Protein AF-A0A535C365-F1 (afdb_monomer_lite)

Foldseek 3Di:
DADEQQADDADPPDDRVVRSQVSCCQAFVDGDDDDDWAWLQWFADPVRDIDTDTDDDDDDPQVNGDHDWDWDDPPPPPPDIDIDGPDPGDDDDDLVVCCVRHDVRCNSSSVSVVVVVVVVVVVVVVD

Sequence (127 aa):
GAWSLPKGEIEQGERPIEVARREFQEELGQPPPEGLFTPLGSIRQAGGKVVHAWAAPGDLDVERVESGTFSVEWPPRSGRMQEFPEVDRATWFNLQTARRMILQAQSTFLDRLEAALSTQDRQRASS

pLDDT: mean 91.48, std 6.96, range [54.75, 98.25]

Structure (mmCIF, N/CA/C/O backbone):
data_AF-A0A535C365-F1
#
_entry.id   AF-A0A535C365-F1
#
loop_
_atom_site.group_PDB
_atom_site.id
_atom_site.type_symbol
_atom_site.label_atom_id
_atom_site.label_alt_id
_atom_site.label_comp_id
_atom_site.label_asym_id
_atom_site.label_entity_id
_atom_site.label_seq_id
_atom_site.pdbx_PDB_ins_code
_atom_site.Cartn_x
_atom_site.Cartn_y
_atom_site.Cartn_z
_atom_site.occupancy
_atom_site.B_iso_or_equiv
_atom_site.auth_seq_id
_atom_site.auth_comp_id
_atom_site.auth_asym_id
_atom_site.auth_atom_id
_atom_site.pdbx_PDB_model_num
ATOM 1 N N . GLY A 1 1 ? -15.605 -0.019 3.510 1.00 67.75 1 GLY A N 1
ATOM 2 C CA . GLY A 1 1 ? -14.141 0.087 3.648 1.00 67.75 1 GLY A CA 1
ATOM 3 C C . GLY A 1 1 ? -13.543 0.657 2.379 1.00 67.75 1 GLY A C 1
ATOM 4 O O . GLY A 1 1 ? -14.231 0.687 1.364 1.00 67.75 1 GLY A O 1
ATOM 5 N N . ALA A 1 2 ? -12.298 1.117 2.434 1.00 85.06 2 ALA A N 1
ATOM 6 C CA . ALA A 1 2 ? -11.532 1.521 1.258 1.00 85.06 2 ALA A CA 1
ATOM 7 C C . ALA A 1 2 ? -10.361 0.551 1.070 1.00 85.06 2 ALA A C 1
ATOM 9 O O . ALA A 1 2 ? -9.773 0.132 2.062 1.00 85.06 2 ALA A O 1
ATOM 10 N N . TRP A 1 3 ? -10.026 0.197 -0.172 1.00 94.06 3 TRP A N 1
ATOM 11 C CA . TRP A 1 3 ? -8.882 -0.674 -0.450 1.00 94.06 3 TRP A CA 1
ATOM 12 C C . TRP A 1 3 ? -7.593 0.147 -0.522 1.00 94.06 3 TRP A C 1
ATOM 14 O O . TRP A 1 3 ? -7.580 1.240 -1.091 1.00 94.06 3 TRP A O 1
ATOM 24 N N . SER A 1 4 ? -6.494 -0.375 0.012 1.00 94.25 4 SER A N 1
ATOM 25 C CA . SER A 1 4 ? -5.168 0.239 -0.101 1.00 94.25 4 SER A CA 1
ATOM 26 C C . SER A 1 4 ? -4.076 -0.813 -0.230 1.00 94.25 4 SER A C 1
ATOM 28 O O . SER A 1 4 ? -4.311 -1.987 0.036 1.00 94.25 4 SER A O 1
ATOM 30 N N . LEU A 1 5 ? -2.880 -0.378 -0.622 1.00 94.38 5 LEU A N 1
ATOM 31 C CA . LEU A 1 5 ? -1.660 -1.174 -0.467 1.00 94.38 5 LEU A CA 1
ATOM 32 C C . LEU A 1 5 ? -1.297 -1.313 1.032 1.00 94.38 5 LEU A C 1
ATOM 34 O O . LEU A 1 5 ? -1.563 -0.347 1.765 1.00 94.38 5 LEU A O 1
ATOM 38 N N . PRO A 1 6 ? -0.659 -2.425 1.460 1.00 93.31 6 PRO A N 1
ATOM 39 C CA . PRO A 1 6 ? -0.036 -2.530 2.782 1.00 93.31 6 PRO A CA 1
ATOM 40 C C . PRO A 1 6 ? 0.994 -1.421 2.986 1.00 93.31 6 PRO A C 1
ATOM 42 O O . PRO A 1 6 ? 1.765 -1.122 2.061 1.00 93.31 6 PRO A O 1
ATOM 45 N N . LYS A 1 7 ? 0.965 -0.746 4.138 1.00 93.62 7 LYS A N 1
ATOM 46 C CA . LYS A 1 7 ? 1.793 0.444 4.398 1.00 93.62 7 LYS A CA 1
ATOM 47 C C . LYS A 1 7 ? 1.798 0.823 5.891 1.00 93.62 7 LYS A C 1
ATOM 49 O O . LYS A 1 7 ? 0.755 1.048 6.500 1.00 93.62 7 LYS A O 1
ATOM 54 N N . GLY A 1 8 ? 2.987 1.160 6.368 1.00 93.19 8 GLY A N 1
ATOM 55 C CA . GLY A 1 8 ? 3.214 1.663 7.719 1.00 93.19 8 GLY A CA 1
ATOM 56 C C . GLY A 1 8 ? 3.475 3.153 7.817 1.00 93.19 8 GLY A C 1
ATOM 57 O O . GLY A 1 8 ? 3.458 3.901 6.827 1.00 93.19 8 GLY A O 1
ATOM 58 N N . GLU A 1 9 ? 3.749 3.586 9.041 1.00 94.25 9 GLU A N 1
ATOM 59 C CA . GLU A 1 9 ? 4.520 4.802 9.287 1.00 94.25 9 GLU A CA 1
ATOM 60 C C . GLU A 1 9 ? 6.017 4.498 9.169 1.00 94.25 9 GLU A C 1
ATOM 62 O O . GLU A 1 9 ? 6.462 3.389 9.444 1.00 94.25 9 GLU A O 1
ATOM 67 N N . ILE A 1 10 ? 6.783 5.487 8.711 1.00 94.69 10 ILE A N 1
ATOM 68 C CA . ILE A 1 10 ? 8.240 5.384 8.599 1.00 94.69 10 ILE A CA 1
ATOM 69 C C . ILE A 1 10 ? 8.839 6.073 9.819 1.00 94.69 10 ILE A C 1
ATOM 71 O O . ILE A 1 10 ? 8.624 7.275 10.010 1.00 94.69 10 ILE A O 1
ATOM 75 N N . GLU A 1 11 ? 9.604 5.339 10.618 1.00 93.94 11 GLU A N 1
ATOM 76 C CA . GLU A 1 11 ? 10.299 5.886 11.777 1.00 93.94 11 GLU A CA 1
ATOM 77 C C . GLU A 1 11 ? 11.648 6.516 11.401 1.00 93.94 11 GLU A C 1
ATOM 79 O O . GLU A 1 11 ? 12.183 6.373 10.294 1.00 93.94 11 GLU A O 1
ATOM 84 N N . GLN A 1 12 ? 12.218 7.275 12.338 1.00 93.25 12 GLN A N 1
ATOM 85 C CA . GLN A 1 12 ? 13.481 7.964 12.111 1.00 93.25 12 GLN A CA 1
ATOM 86 C C . GLN A 1 12 ? 14.619 6.961 11.872 1.00 93.25 12 GLN A C 1
ATOM 88 O O . GLN A 1 12 ? 14.982 6.188 12.751 1.00 93.25 12 GLN A O 1
ATOM 93 N N . GLY A 1 13 ? 15.246 7.053 10.699 1.00 94.38 13 GLY A N 1
ATOM 94 C CA . GLY A 1 13 ? 16.384 6.212 10.321 1.00 94.38 13 GLY A CA 1
ATOM 95 C C . GLY A 1 13 ? 16.002 4.954 9.543 1.00 94.38 13 GLY A C 1
ATOM 96 O O . GLY A 1 13 ? 16.894 4.298 9.008 1.00 94.38 13 GLY A O 1
ATOM 97 N N . GLU A 1 14 ? 14.710 4.652 9.402 1.00 95.50 14 GLU A N 1
ATOM 98 C CA . GLU A 1 14 ? 14.259 3.538 8.575 1.00 95.50 14 GLU A CA 1
ATOM 99 C C . GLU A 1 14 ? 14.306 3.879 7.084 1.00 95.50 14 GLU A C 1
ATOM 101 O O . GLU A 1 14 ? 14.009 4.998 6.644 1.00 95.50 14 GLU A O 1
ATOM 106 N N . ARG A 1 15 ? 14.645 2.883 6.261 1.00 96.44 15 ARG A N 1
ATOM 107 C CA . ARG A 1 15 ? 14.531 3.022 4.811 1.00 96.44 15 ARG A CA 1
ATOM 108 C C . ARG A 1 15 ? 13.091 2.716 4.395 1.00 96.44 15 ARG A C 1
ATOM 110 O O . ARG A 1 15 ? 12.584 1.649 4.731 1.00 96.44 15 ARG A O 1
ATOM 117 N N . PRO A 1 16 ? 12.454 3.550 3.554 1.00 96.56 16 PRO A N 1
ATOM 118 C CA . PRO A 1 16 ? 11.053 3.354 3.174 1.00 96.56 16 PRO A CA 1
ATOM 119 C C . PRO A 1 16 ? 10.713 1.966 2.589 1.00 96.56 16 PRO A C 1
ATOM 121 O O . PRO A 1 16 ? 9.616 1.460 2.797 1.00 96.56 16 PRO A O 1
ATOM 124 N N . ILE A 1 17 ? 11.648 1.330 1.870 1.00 96.81 17 ILE A N 1
ATOM 125 C CA . ILE A 1 17 ? 11.458 -0.026 1.323 1.00 96.81 17 ILE A CA 1
ATOM 126 C C . ILE A 1 17 ? 11.517 -1.120 2.400 1.00 96.81 17 ILE A C 1
ATOM 128 O O . ILE A 1 17 ? 10.874 -2.153 2.253 1.00 96.81 17 ILE A O 1
ATOM 132 N N . GLU A 1 18 ? 12.289 -0.915 3.468 1.00 96.50 18 GLU A N 1
ATOM 133 C CA . GLU A 1 18 ? 12.376 -1.860 4.588 1.00 96.50 18 GLU A CA 1
ATOM 134 C C . GLU A 1 18 ? 11.066 -1.835 5.380 1.00 96.50 18 GLU A C 1
ATOM 136 O O . GLU A 1 18 ? 10.506 -2.894 5.650 1.00 96.50 18 GLU A O 1
ATOM 141 N N . VAL A 1 19 ? 10.502 -0.640 5.588 1.00 96.88 19 VAL A N 1
ATOM 142 C CA . VAL A 1 19 ? 9.154 -0.457 6.151 1.00 96.88 19 VAL A CA 1
ATOM 143 C C . VAL A 1 19 ? 8.100 -1.144 5.286 1.00 96.88 19 VAL A C 1
ATOM 145 O O . VAL A 1 19 ? 7.340 -1.960 5.785 1.00 96.88 19 VAL A O 1
ATOM 148 N N . ALA A 1 20 ? 8.086 -0.908 3.969 1.00 96.75 20 ALA A N 1
ATOM 149 C CA . ALA A 1 20 ? 7.111 -1.551 3.082 1.00 96.75 20 ALA A CA 1
ATOM 150 C C . ALA A 1 20 ? 7.169 -3.091 3.122 1.00 96.75 20 ALA A C 1
ATOM 152 O O . ALA A 1 20 ? 6.141 -3.748 2.982 1.00 96.75 20 ALA A O 1
ATOM 153 N N . ARG A 1 21 ? 8.360 -3.676 3.312 1.00 96.06 21 ARG A N 1
ATOM 154 C CA . ARG A 1 21 ? 8.538 -5.128 3.464 1.00 96.06 21 ARG A CA 1
ATOM 155 C C . ARG A 1 21 ? 8.031 -5.639 4.811 1.00 96.06 21 ARG A C 1
ATOM 157 O O . ARG A 1 21 ? 7.357 -6.664 4.826 1.00 96.06 21 ARG A O 1
ATOM 164 N N . ARG A 1 22 ? 8.356 -4.939 5.903 1.00 95.38 22 ARG A N 1
ATOM 165 C CA . ARG A 1 22 ? 7.886 -5.262 7.258 1.00 95.38 22 ARG A CA 1
ATOM 166 C C . ARG A 1 22 ? 6.358 -5.234 7.319 1.00 95.38 22 ARG A C 1
ATOM 168 O O . ARG A 1 22 ? 5.741 -6.219 7.695 1.00 95.38 22 ARG A O 1
ATOM 175 N N . GLU A 1 23 ? 5.765 -4.155 6.827 1.00 94.75 23 GLU A N 1
ATOM 176 C CA . GLU A 1 23 ? 4.318 -3.917 6.844 1.00 94.75 23 GLU A CA 1
ATOM 177 C C . GLU A 1 23 ? 3.556 -4.892 5.947 1.00 94.75 23 GLU A C 1
ATOM 179 O O . GLU A 1 23 ? 2.477 -5.343 6.303 1.00 94.75 23 GLU A O 1
ATOM 184 N N . PHE A 1 24 ? 4.130 -5.297 4.807 1.00 94.31 24 PHE A N 1
ATOM 185 C CA . PHE A 1 24 ? 3.555 -6.387 4.015 1.00 94.31 24 PHE A CA 1
ATOM 186 C C . PHE A 1 24 ? 3.402 -7.658 4.859 1.00 94.31 24 PHE A C 1
ATOM 188 O O . PHE A 1 24 ? 2.368 -8.313 4.788 1.00 94.31 24 PHE A O 1
ATOM 195 N N . GLN A 1 25 ? 4.411 -7.994 5.665 1.00 93.19 25 GLN A N 1
ATOM 196 C CA . GLN A 1 25 ? 4.367 -9.179 6.512 1.00 93.19 25 GLN A CA 1
ATOM 197 C C . GLN A 1 25 ? 3.445 -9.025 7.721 1.00 93.19 25 GLN A C 1
ATOM 199 O O . GLN A 1 25 ? 2.757 -9.981 8.063 1.00 93.19 25 GLN A O 1
ATOM 204 N N . GLU A 1 26 ? 3.407 -7.855 8.349 1.00 91.44 26 GLU A N 1
ATOM 205 C CA . GLU A 1 26 ? 2.542 -7.585 9.503 1.00 91.44 26 GLU A CA 1
ATOM 206 C C . GLU A 1 26 ? 1.057 -7.514 9.112 1.00 91.44 26 GLU A C 1
ATOM 208 O O . GLU A 1 26 ? 0.214 -8.125 9.771 1.00 91.44 26 GLU A O 1
ATOM 213 N N . GLU A 1 27 ? 0.731 -6.836 8.007 1.00 91.50 27 GLU A N 1
ATOM 214 C CA . GLU A 1 27 ? -0.654 -6.676 7.552 1.00 91.50 27 GLU A CA 1
ATOM 215 C C . GLU A 1 27 ? -1.200 -7.935 6.858 1.00 91.50 27 GLU A C 1
ATOM 217 O O . GLU A 1 27 ? -2.401 -8.202 6.934 1.00 91.50 27 GLU A O 1
ATOM 222 N N . LEU A 1 28 ? -0.352 -8.698 6.151 1.00 91.12 28 LEU A N 1
ATOM 223 C CA . LEU A 1 28 ? -0.788 -9.860 5.361 1.00 91.12 28 LEU A CA 1
ATOM 224 C C . LEU A 1 28 ? -0.419 -11.218 5.974 1.00 91.12 28 LEU A C 1
ATOM 226 O O . LEU A 1 28 ? -0.819 -12.249 5.430 1.00 91.12 28 LEU A O 1
ATOM 230 N N . GLY A 1 29 ? 0.369 -11.245 7.050 1.00 91.06 29 GLY A N 1
ATOM 231 C CA . GLY A 1 29 ? 0.817 -12.475 7.716 1.00 91.06 29 GLY A CA 1
ATOM 232 C C . GLY A 1 29 ? 1.795 -13.324 6.894 1.00 91.06 29 GLY A C 1
ATOM 233 O O . GLY A 1 29 ? 2.088 -14.464 7.252 1.00 91.06 29 GLY A O 1
ATOM 234 N N . GLN A 1 30 ? 2.302 -12.804 5.772 1.00 91.75 30 GLN A N 1
ATOM 235 C CA . GLN A 1 30 ? 3.105 -13.549 4.798 1.00 91.75 30 GLN A CA 1
ATOM 236 C C . GLN A 1 30 ? 4.355 -12.764 4.394 1.00 91.75 30 GLN A C 1
ATOM 238 O O . GLN A 1 30 ? 4.302 -11.539 4.298 1.00 91.75 30 GLN A O 1
ATOM 243 N N . PRO A 1 31 ? 5.494 -13.426 4.127 1.00 92.62 31 PRO A N 1
ATOM 244 C CA . PRO A 1 31 ? 6.701 -12.717 3.724 1.00 92.62 31 PRO A CA 1
ATOM 245 C C . PRO A 1 31 ? 6.482 -11.973 2.394 1.00 92.62 31 PRO A C 1
ATOM 247 O O . PRO A 1 31 ? 5.801 -12.489 1.502 1.00 92.62 31 PRO A O 1
ATOM 250 N N . PRO A 1 32 ? 7.074 -10.777 2.216 1.00 93.25 32 PRO A N 1
ATOM 251 C CA . PRO A 1 32 ? 7.036 -10.085 0.934 1.00 93.25 32 PRO A CA 1
ATOM 252 C C . PRO A 1 32 ? 7.733 -10.918 -0.152 1.00 93.25 32 PRO A C 1
ATOM 254 O O . PRO A 1 32 ? 8.670 -11.658 0.162 1.00 93.25 32 PRO A O 1
ATOM 257 N N . PRO A 1 33 ? 7.357 -10.757 -1.436 1.00 92.62 33 PRO A N 1
ATOM 258 C CA . PRO A 1 33 ? 8.022 -11.456 -2.527 1.00 92.62 33 PRO A CA 1
ATOM 259 C C . PRO A 1 33 ? 9.543 -11.257 -2.521 1.00 92.62 33 PRO A C 1
ATOM 261 O O . PRO A 1 33 ? 10.063 -10.187 -2.168 1.00 92.62 33 PRO A O 1
ATOM 264 N N . GLU A 1 34 ? 10.265 -12.289 -2.949 1.00 88.88 34 GLU A N 1
ATOM 265 C CA . GLU A 1 34 ? 11.707 -12.207 -3.152 1.00 88.88 34 GLU A CA 1
ATOM 266 C C . GLU A 1 34 ? 12.056 -11.382 -4.403 1.00 88.88 34 GLU A C 1
ATOM 268 O O . GLU A 1 34 ? 11.248 -11.187 -5.312 1.00 88.88 34 GLU A O 1
ATOM 273 N N . GLY A 1 35 ? 13.295 -10.890 -4.463 1.00 88.19 35 GLY A N 1
ATOM 274 C CA . GLY A 1 35 ? 13.822 -10.187 -5.633 1.00 88.19 35 GLY A CA 1
ATOM 275 C C . GLY A 1 35 ? 13.676 -8.663 -5.603 1.00 88.19 35 GLY A C 1
ATOM 276 O O . GLY A 1 35 ? 13.578 -8.026 -4.546 1.00 88.19 35 GLY A O 1
ATOM 277 N N . LEU A 1 36 ? 13.767 -8.067 -6.799 1.00 89.69 36 LEU A N 1
ATOM 278 C CA . LEU A 1 36 ? 13.856 -6.620 -6.991 1.00 89.69 36 LEU A CA 1
ATOM 279 C C . LEU A 1 36 ? 12.481 -5.956 -7.002 1.00 89.69 36 LEU A C 1
ATOM 281 O O . LEU A 1 36 ? 11.562 -6.373 -7.702 1.00 89.69 36 LEU A O 1
ATOM 285 N N . PHE A 1 37 ? 12.393 -4.857 -6.261 1.00 95.44 37 PHE A N 1
ATOM 286 C CA . PHE A 1 37 ? 11.187 -4.057 -6.125 1.00 95.44 37 PHE A CA 1
ATOM 287 C C . PHE A 1 37 ? 11.309 -2.847 -7.042 1.00 95.44 37 PHE A C 1
ATOM 289 O O . PHE A 1 37 ? 12.204 -2.016 -6.879 1.00 95.44 37 PHE A O 1
ATOM 296 N N . THR A 1 38 ? 10.407 -2.745 -8.011 1.00 96.69 38 THR A N 1
ATOM 297 C CA .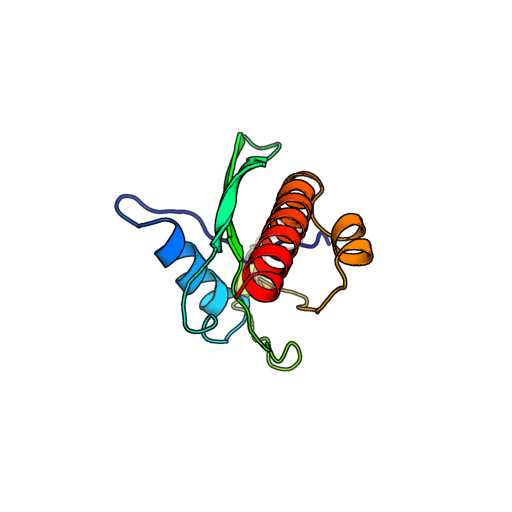 THR A 1 38 ? 10.340 -1.612 -8.932 1.00 96.69 38 THR A CA 1
ATOM 298 C C . THR A 1 38 ? 9.700 -0.430 -8.207 1.00 96.69 38 THR A C 1
ATOM 300 O O . THR A 1 38 ? 8.541 -0.534 -7.805 1.00 96.69 38 THR A O 1
ATOM 303 N N . PRO A 1 39 ? 10.405 0.697 -8.012 1.00 97.56 39 PRO A N 1
ATOM 304 C CA . PRO A 1 39 ? 9.826 1.859 -7.353 1.00 97.56 39 PRO A CA 1
ATOM 305 C C . PRO A 1 39 ? 8.720 2.474 -8.216 1.00 97.56 39 PRO A C 1
ATOM 307 O O . PRO A 1 39 ? 8.934 2.802 -9.381 1.00 97.56 39 PRO A O 1
ATOM 310 N N . LEU A 1 40 ? 7.551 2.695 -7.616 1.00 98.25 40 LEU A N 1
ATOM 311 C CA . LEU A 1 40 ? 6.421 3.406 -8.227 1.00 98.25 40 LEU A CA 1
ATOM 312 C C . LEU A 1 40 ? 6.374 4.880 -7.787 1.00 98.25 40 LEU A C 1
ATOM 314 O O . LEU A 1 40 ? 5.377 5.575 -7.990 1.00 98.25 40 LEU A O 1
ATOM 318 N N . GLY A 1 41 ? 7.450 5.373 -7.170 1.00 97.81 41 GLY A N 1
ATOM 319 C CA . GLY A 1 41 ? 7.564 6.732 -6.647 1.00 97.81 41 GLY A CA 1
ATOM 320 C C . GLY A 1 41 ? 6.710 6.962 -5.400 1.00 97.81 41 GLY A C 1
ATOM 321 O O . GLY A 1 41 ? 6.438 6.039 -4.632 1.00 97.81 41 GLY A O 1
ATOM 322 N N . SER A 1 42 ? 6.286 8.210 -5.200 1.00 97.81 42 SER A N 1
ATOM 323 C CA . SER A 1 42 ? 5.434 8.605 -4.079 1.00 97.81 42 SER A CA 1
ATOM 324 C C . SER A 1 42 ? 4.221 9.426 -4.512 1.00 97.81 42 SER A C 1
ATOM 326 O O . SER A 1 42 ? 4.130 9.894 -5.655 1.00 97.81 42 SER A O 1
ATOM 328 N N . ILE A 1 43 ? 3.265 9.556 -3.597 1.00 97.31 43 ILE A N 1
ATOM 329 C CA . ILE A 1 43 ? 2.083 10.416 -3.702 1.00 97.31 43 ILE A CA 1
ATOM 330 C C . ILE A 1 43 ? 1.875 11.163 -2.385 1.00 97.31 43 ILE A C 1
ATOM 332 O O . ILE A 1 43 ? 2.362 10.733 -1.340 1.00 97.31 43 ILE A O 1
ATOM 336 N N . ARG A 1 44 ? 1.069 12.224 -2.414 1.00 95.38 44 ARG A N 1
ATOM 337 C CA . ARG A 1 44 ? 0.560 12.894 -1.213 1.00 95.38 44 ARG A CA 1
ATOM 338 C C . ARG A 1 44 ? -0.938 12.628 -1.079 1.00 95.38 44 ARG A C 1
ATOM 340 O O . ARG A 1 44 ? -1.681 12.836 -2.034 1.00 95.38 44 ARG A O 1
ATOM 347 N N . GLN A 1 45 ? -1.380 12.159 0.084 1.00 90.62 45 GLN A N 1
ATOM 348 C CA . GLN A 1 45 ? -2.794 11.921 0.391 1.00 90.62 45 GLN A CA 1
ATOM 349 C C . GLN A 1 45 ? -3.451 13.158 1.031 1.00 90.62 45 GLN A C 1
ATOM 351 O O . GLN A 1 45 ? -2.763 14.087 1.455 1.00 90.62 45 GLN A O 1
ATOM 356 N N . ALA A 1 46 ? -4.787 13.165 1.131 1.00 82.56 46 ALA A N 1
ATOM 357 C CA . ALA A 1 46 ? -5.577 14.314 1.597 1.00 82.56 46 ALA A CA 1
ATOM 358 C C . ALA A 1 46 ? -5.205 14.814 3.011 1.00 82.56 46 ALA A C 1
ATOM 360 O O . ALA A 1 46 ? -5.301 16.006 3.278 1.00 82.56 46 ALA A O 1
ATOM 361 N N . GLY A 1 47 ? -4.711 13.932 3.889 1.00 84.25 47 GLY A N 1
ATOM 362 C CA . GLY A 1 47 ? -4.207 14.289 5.224 1.00 84.25 47 GLY A CA 1
ATOM 363 C C . GLY A 1 47 ? -2.781 14.852 5.246 1.00 84.25 47 GLY A C 1
ATOM 364 O O . GLY A 1 47 ? -2.205 15.027 6.310 1.00 84.25 47 GLY A O 1
ATOM 365 N N . GLY A 1 48 ? -2.163 15.079 4.084 1.00 88.88 48 GLY A N 1
ATOM 366 C CA . GLY A 1 48 ? -0.782 15.545 3.968 1.00 88.88 48 GLY A CA 1
ATOM 367 C C . GLY A 1 48 ? 0.275 14.440 4.023 1.00 88.88 48 GLY A C 1
ATOM 368 O O . GLY A 1 48 ? 1.400 14.704 3.601 1.00 88.88 48 GLY A O 1
ATOM 369 N N . LYS A 1 49 ? -0.089 13.220 4.449 1.00 91.25 49 LYS A N 1
ATOM 370 C CA . LYS A 1 49 ? 0.792 12.042 4.467 1.00 91.25 49 LYS A CA 1
ATOM 371 C C . LYS A 1 49 ? 1.353 11.752 3.072 1.00 91.25 49 LYS A C 1
ATOM 373 O O . LYS A 1 49 ? 0.610 11.740 2.085 1.00 91.25 49 LYS A O 1
ATOM 378 N N . VAL A 1 50 ? 2.659 11.503 3.006 1.00 95.19 50 VAL A N 1
ATOM 379 C CA . VAL A 1 50 ? 3.345 11.033 1.799 1.00 95.19 50 VAL A CA 1
ATOM 380 C C . VAL A 1 50 ? 3.428 9.512 1.853 1.00 95.19 50 VAL A C 1
ATOM 382 O O . VAL A 1 50 ? 3.837 8.951 2.863 1.00 95.19 50 VAL A O 1
ATOM 385 N N . VAL A 1 51 ? 3.030 8.845 0.771 1.00 96.69 51 VAL A N 1
ATOM 386 C CA . VAL A 1 51 ? 3.110 7.384 0.639 1.00 96.69 51 VAL A CA 1
ATOM 387 C C . VAL A 1 51 ? 4.100 7.051 -0.459 1.00 96.69 51 VAL A C 1
ATOM 389 O O . VAL A 1 51 ? 4.022 7.625 -1.544 1.00 96.69 51 VAL A O 1
ATOM 392 N N . HIS A 1 52 ? 4.999 6.113 -0.182 1.00 98.06 52 HIS A N 1
ATOM 393 C CA . HIS A 1 52 ? 5.924 5.524 -1.145 1.00 98.06 52 HIS A CA 1
ATOM 394 C C . HIS A 1 52 ? 5.449 4.112 -1.483 1.00 98.06 52 HIS A C 1
ATOM 396 O O . HIS A 1 52 ? 4.975 3.406 -0.596 1.00 98.06 52 HIS A O 1
ATOM 402 N N . ALA A 1 53 ? 5.557 3.708 -2.748 1.00 98.12 53 ALA A N 1
ATOM 403 C CA . ALA A 1 53 ? 5.130 2.380 -3.173 1.00 98.12 53 ALA A CA 1
ATOM 404 C C . ALA A 1 53 ? 6.130 1.735 -4.129 1.00 98.12 53 ALA A C 1
ATOM 406 O O . ALA A 1 53 ? 6.852 2.407 -4.874 1.00 98.12 53 ALA A O 1
ATOM 407 N N . TRP A 1 54 ? 6.113 0.408 -4.131 1.00 98.06 54 TRP A N 1
ATOM 408 C CA . TRP A 1 54 ? 6.918 -0.438 -4.996 1.00 98.06 54 TRP A CA 1
ATOM 409 C C . TRP A 1 54 ? 6.065 -1.578 -5.540 1.00 98.06 54 TRP A C 1
ATOM 411 O O . TRP A 1 54 ? 5.074 -1.966 -4.927 1.00 98.06 54 TRP A O 1
ATOM 421 N N . ALA A 1 55 ? 6.479 -2.122 -6.678 1.00 96.81 55 ALA A N 1
ATOM 422 C CA . ALA A 1 55 ? 5.911 -3.320 -7.271 1.00 96.81 55 ALA A CA 1
ATOM 423 C C . ALA A 1 55 ? 6.938 -4.450 -7.286 1.00 96.81 55 ALA A C 1
ATOM 425 O O . ALA A 1 55 ? 8.103 -4.228 -7.623 1.00 96.81 55 ALA A O 1
ATOM 426 N N . ALA A 1 56 ? 6.488 -5.66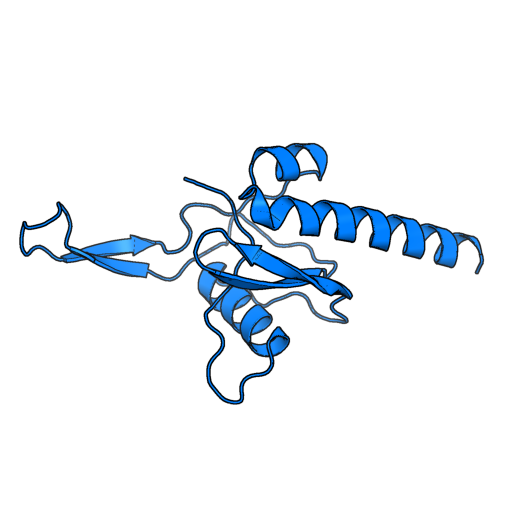1 -6.986 1.00 94.50 56 ALA A N 1
ATOM 427 C CA . ALA A 1 56 ? 7.263 -6.882 -7.140 1.00 94.50 56 ALA A CA 1
ATOM 428 C C . ALA A 1 56 ? 6.369 -7.967 -7.759 1.00 94.50 56 ALA A C 1
ATOM 430 O O . ALA A 1 56 ? 5.176 -8.007 -7.444 1.00 94.50 56 ALA A O 1
ATOM 431 N N . PRO A 1 57 ? 6.905 -8.825 -8.642 1.00 92.81 57 PRO A N 1
ATOM 432 C CA . PRO A 1 57 ? 6.191 -10.018 -9.068 1.00 92.81 57 PRO A CA 1
ATOM 433 C C . PRO A 1 57 ? 6.069 -10.980 -7.882 1.00 92.81 57 PRO A C 1
ATOM 435 O O . PRO A 1 57 ? 7.030 -11.186 -7.145 1.00 92.81 57 PRO A O 1
ATOM 438 N N . GLY A 1 58 ? 4.898 -11.576 -7.702 1.00 88.81 58 GLY A N 1
ATOM 439 C CA . GLY A 1 58 ? 4.655 -12.538 -6.637 1.00 88.81 58 GLY A CA 1
ATOM 440 C C . GLY A 1 58 ? 3.309 -13.220 -6.815 1.00 88.81 58 GLY A C 1
ATOM 441 O O . GLY A 1 58 ? 2.424 -12.676 -7.474 1.00 88.81 58 GLY A O 1
ATOM 442 N N . ASP A 1 59 ? 3.182 -14.402 -6.226 1.00 87.94 59 ASP A N 1
ATOM 443 C CA . ASP A 1 59 ? 1.942 -15.168 -6.170 1.00 87.94 59 ASP A CA 1
ATOM 444 C C . ASP A 1 59 ? 1.549 -15.313 -4.697 1.00 87.94 59 ASP A C 1
ATOM 446 O O . ASP A 1 59 ? 2.064 -16.162 -3.973 1.00 87.94 59 ASP A O 1
ATOM 450 N N . LEU A 1 60 ? 0.746 -14.359 -4.223 1.00 89.38 60 LEU A N 1
ATOM 451 C CA . LEU A 1 60 ? 0.307 -14.280 -2.832 1.00 89.38 60 LEU A CA 1
ATOM 452 C C . LEU A 1 60 ? -0.956 -15.122 -2.666 1.00 89.38 60 LEU A C 1
ATOM 454 O O . LEU A 1 60 ? -1.956 -14.864 -3.344 1.00 89.38 60 LEU A O 1
ATOM 458 N N . ASP A 1 61 ? -0.940 -16.044 -1.709 1.00 90.31 61 ASP A N 1
ATOM 459 C CA . ASP A 1 61 ? -2.137 -16.773 -1.304 1.00 90.31 61 ASP A CA 1
ATOM 460 C C . ASP A 1 61 ? -3.003 -15.876 -0.406 1.00 90.31 61 ASP A C 1
ATOM 462 O O . ASP A 1 61 ? -2.807 -15.783 0.806 1.00 90.31 61 ASP A O 1
ATOM 466 N N . VAL A 1 62 ? -3.955 -15.166 -1.016 1.00 90.56 62 VAL A N 1
ATOM 467 C CA . VAL A 1 62 ? -4.847 -14.234 -0.306 1.00 90.56 62 VAL A CA 1
ATOM 468 C C . VAL A 1 62 ? -5.794 -14.929 0.678 1.00 90.56 62 VAL A C 1
ATOM 470 O O . VAL A 1 62 ? -6.363 -14.247 1.527 1.00 90.56 62 VAL A O 1
ATOM 473 N N . GLU A 1 63 ? -5.963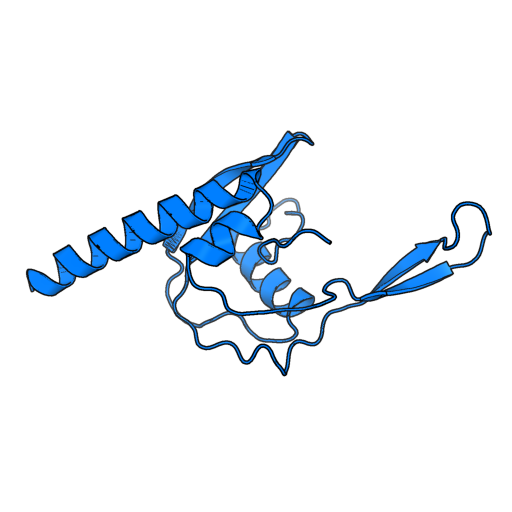 -16.254 0.592 1.00 87.94 63 GLU A N 1
ATOM 474 C CA . GLU A 1 63 ? -6.787 -17.028 1.534 1.00 87.94 63 GLU A CA 1
ATOM 475 C C . GLU A 1 63 ? -6.064 -17.280 2.864 1.00 87.94 63 GLU A C 1
ATOM 477 O O . GLU A 1 63 ? -6.712 -17.545 3.874 1.00 87.94 63 GLU A O 1
ATOM 482 N N . ARG A 1 64 ? -4.731 -17.152 2.884 1.00 86.69 64 ARG A N 1
ATOM 483 C CA . ARG A 1 64 ? -3.882 -17.302 4.080 1.00 86.69 64 ARG A CA 1
ATOM 484 C C . ARG A 1 64 ? -3.511 -15.975 4.729 1.00 86.69 64 ARG A C 1
ATOM 486 O O . ARG A 1 64 ? -2.555 -15.914 5.497 1.00 86.69 64 ARG A O 1
ATOM 493 N N . VAL A 1 65 ? -4.190 -14.893 4.362 1.00 86.19 65 VAL A N 1
ATOM 494 C CA . VAL A 1 65 ? -3.916 -13.594 4.968 1.00 86.19 65 VAL A CA 1
ATOM 495 C C . VAL A 1 65 ? -4.419 -13.587 6.404 1.00 86.19 65 VAL A C 1
ATOM 497 O O . VAL A 1 65 ? -5.615 -13.708 6.659 1.00 86.19 65 VAL A O 1
ATOM 500 N N . GLU A 1 66 ? -3.476 -13.422 7.324 1.00 82.31 66 GLU A N 1
ATOM 501 C CA . GLU A 1 66 ? -3.707 -13.281 8.755 1.00 82.31 66 GLU A CA 1
ATOM 502 C C . GLU A 1 66 ? -3.157 -11.918 9.173 1.00 82.31 66 GLU A C 1
ATOM 504 O O . GLU A 1 66 ? -1.945 -11.717 9.207 1.00 82.31 66 GLU A O 1
ATOM 509 N N . SER A 1 67 ? -4.043 -10.958 9.437 1.00 80.75 67 SER A N 1
ATOM 510 C CA . SER A 1 67 ? -3.629 -9.619 9.854 1.00 80.75 67 SER A CA 1
ATOM 511 C C . SER A 1 67 ? -3.511 -9.521 11.366 1.00 80.75 67 SER A C 1
ATOM 513 O O . SER A 1 67 ? -4.300 -10.133 12.094 1.00 80.75 67 SER A O 1
ATOM 515 N N . GLY A 1 68 ? -2.622 -8.648 11.839 1.00 79.69 68 GLY A N 1
ATOM 516 C CA . GLY A 1 68 ? -2.657 -8.171 13.221 1.00 79.69 68 GLY A CA 1
ATOM 517 C C . GLY A 1 68 ? -4.009 -7.552 13.607 1.00 79.69 68 GLY A C 1
ATOM 518 O O . GLY A 1 68 ? -4.899 -7.342 12.774 1.00 79.69 68 GLY A O 1
ATOM 519 N N . THR A 1 69 ? -4.174 -7.258 14.894 1.00 86.50 69 THR A N 1
ATOM 520 C CA . THR A 1 69 ? -5.364 -6.588 15.430 1.00 86.50 69 THR A CA 1
ATOM 521 C C . THR A 1 69 ? -4.985 -5.297 16.134 1.00 86.50 69 THR A C 1
ATOM 523 O O . THR A 1 69 ? -4.018 -5.272 16.893 1.00 86.50 69 THR A O 1
ATOM 526 N N . PHE A 1 70 ? -5.813 -4.266 15.996 1.00 87.81 70 PHE A N 1
ATOM 527 C CA . PHE A 1 70 ? -5.703 -3.038 16.776 1.00 87.81 70 PHE A CA 1
ATOM 528 C C . PHE A 1 70 ? -6.861 -2.916 17.770 1.00 87.81 70 PHE A C 1
ATOM 530 O O . PHE A 1 70 ? -7.988 -3.341 17.512 1.00 87.81 70 PHE A O 1
ATOM 537 N N . SER A 1 71 ? -6.581 -2.303 18.919 1.00 92.75 71 SER A N 1
ATOM 538 C CA . SER A 1 71 ? -7.575 -2.008 19.952 1.00 92.75 71 SER A CA 1
ATOM 539 C C . SER A 1 71 ? -8.094 -0.580 19.813 1.00 92.75 71 SER A C 1
ATOM 541 O O . SER A 1 71 ? -7.314 0.372 19.805 1.00 92.75 71 SER A O 1
ATOM 543 N N . VAL A 1 72 ? -9.414 -0.408 19.774 1.00 93.81 72 VAL A N 1
ATOM 544 C CA . VAL A 1 72 ? -10.067 0.909 19.772 1.00 93.81 72 VAL A CA 1
ATOM 545 C C . VAL A 1 72 ? -11.253 0.919 20.728 1.00 93.81 72 VAL A C 1
ATOM 547 O O . VAL A 1 72 ? -11.882 -0.107 20.981 1.00 93.81 72 VAL A O 1
ATOM 550 N N . GLU A 1 73 ? -11.569 2.088 21.279 1.00 96.69 73 GLU A N 1
ATOM 551 C CA . GLU A 1 73 ? -12.779 2.249 22.075 1.00 96.69 73 GLU A CA 1
ATOM 552 C C . GLU A 1 73 ? -14.024 2.138 21.180 1.00 96.69 73 GLU A C 1
ATOM 554 O O . GLU A 1 73 ? -14.215 2.940 20.259 1.00 96.69 73 GLU A O 1
ATOM 559 N N . TRP A 1 74 ? -14.886 1.157 21.454 1.00 94.00 74 TRP A N 1
ATOM 560 C CA . TRP A 1 74 ? -16.083 0.906 20.661 1.00 94.00 74 TRP A CA 1
ATOM 561 C C . TRP A 1 74 ? -17.262 0.377 21.503 1.00 94.00 74 TRP A C 1
ATOM 563 O O . TRP A 1 74 ? -17.102 -0.590 22.250 1.00 94.00 74 TRP A O 1
ATOM 573 N N . PRO A 1 75 ? -18.480 0.949 21.370 1.00 94.19 75 PRO A N 1
ATOM 574 C CA . PRO A 1 75 ? -18.825 2.151 20.602 1.00 94.19 75 PRO A CA 1
ATOM 575 C C . PRO A 1 75 ? -18.115 3.418 21.120 1.00 94.19 75 PRO A C 1
ATOM 577 O O . PRO A 1 75 ? -17.682 3.436 22.274 1.00 94.19 75 PRO A O 1
ATOM 580 N N . PRO A 1 76 ? -18.007 4.492 20.316 1.00 93.50 76 PRO A N 1
ATOM 581 C CA . PRO A 1 76 ? -17.310 5.708 20.735 1.00 93.50 76 PRO A CA 1
ATOM 582 C C . PRO A 1 76 ? -17.882 6.303 22.034 1.00 93.50 76 PRO A C 1
ATOM 584 O O . PRO A 1 76 ? -19.099 6.464 22.149 1.00 93.50 76 PRO A O 1
ATOM 587 N N . ARG A 1 77 ? -17.007 6.711 22.966 1.00 92.44 77 ARG A N 1
ATOM 588 C CA . ARG A 1 77 ? -17.336 7.277 24.297 1.00 92.44 77 ARG A CA 1
ATOM 589 C C . ARG A 1 77 ? -18.003 6.297 25.278 1.00 92.44 77 ARG A C 1
ATOM 591 O O . ARG A 1 77 ? -18.667 6.733 26.217 1.00 92.44 77 ARG A O 1
ATOM 598 N N . SER A 1 78 ? -17.871 4.992 25.059 1.00 95.69 78 SER A N 1
ATOM 599 C CA . SER A 1 78 ? -18.380 3.949 25.958 1.00 95.69 78 SER A CA 1
ATOM 600 C C . SER A 1 78 ? -17.397 3.525 27.057 1.00 95.69 78 SER A C 1
ATOM 602 O O . SER A 1 78 ? -17.803 2.832 27.990 1.00 95.69 78 SER A O 1
ATOM 604 N N . GLY A 1 79 ? -16.116 3.882 26.944 1.00 94.69 79 GLY A N 1
ATOM 605 C CA . GLY A 1 79 ? -15.025 3.385 27.788 1.00 94.69 79 GLY A CA 1
ATOM 606 C C . GLY A 1 79 ? -14.671 1.908 27.563 1.00 94.69 79 GLY A C 1
ATOM 607 O O . GLY A 1 79 ? -13.855 1.361 28.303 1.00 94.69 79 GLY A O 1
ATOM 608 N N . ARG A 1 80 ? -15.285 1.237 26.577 1.00 94.69 80 ARG A N 1
ATOM 609 C CA . ARG A 1 80 ? -15.056 -0.184 26.278 1.00 94.69 80 ARG A CA 1
ATOM 610 C C . ARG A 1 80 ? -14.053 -0.321 25.143 1.00 94.69 80 ARG A C 1
ATOM 612 O O . ARG A 1 80 ? -14.299 0.187 24.056 1.00 94.69 80 ARG A O 1
ATOM 619 N N . MET A 1 81 ? -12.962 -1.041 25.385 1.00 96.44 81 MET A N 1
ATOM 620 C CA . MET A 1 81 ? -11.994 -1.394 24.345 1.00 96.44 81 MET A CA 1
ATOM 621 C C . MET A 1 81 ? -12.444 -2.651 23.601 1.00 96.44 81 MET A C 1
ATOM 623 O O . MET A 1 81 ? -12.902 -3.612 24.226 1.00 96.44 81 MET A O 1
ATOM 627 N N . GLN A 1 82 ? -12.305 -2.638 22.280 1.00 95.31 82 GLN A N 1
ATOM 628 C CA . GLN A 1 82 ? -12.556 -3.777 21.409 1.00 95.31 82 GLN A CA 1
ATOM 629 C C . GLN A 1 82 ? -11.432 -3.907 20.377 1.00 95.31 82 GLN A C 1
ATOM 631 O O . GLN A 1 82 ? -10.909 -2.905 19.888 1.00 95.31 82 GLN A O 1
ATOM 636 N N . GLU A 1 83 ? -11.077 -5.148 20.056 1.00 93.31 83 GLU A N 1
ATOM 637 C CA . GLU A 1 83 ? -10.086 -5.483 19.036 1.00 93.31 83 GLU A CA 1
ATOM 638 C C . GLU A 1 83 ? -10.748 -5.684 17.671 1.00 93.31 83 GLU A C 1
ATOM 640 O O . GLU A 1 83 ? -11.821 -6.286 17.565 1.00 93.31 83 GLU A O 1
ATOM 645 N N . PHE A 1 84 ? -10.090 -5.183 16.629 1.00 87.00 84 PHE A N 1
ATOM 646 C CA . PHE A 1 84 ? -10.477 -5.352 15.232 1.00 87.00 84 PHE A CA 1
ATOM 647 C C . PHE A 1 84 ? -9.250 -5.746 14.404 1.00 87.00 84 PHE A C 1
ATOM 649 O O . PHE A 1 84 ? -8.151 -5.293 14.725 1.00 87.00 84 PHE A O 1
ATOM 656 N N . PRO A 1 85 ? -9.410 -6.554 13.342 1.00 85.06 85 PRO A N 1
ATOM 657 C CA . PRO A 1 85 ? -8.315 -6.83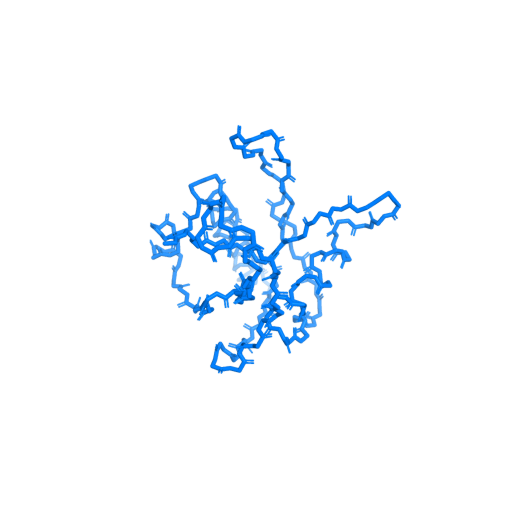7 12.423 1.00 85.06 85 PRO A CA 1
ATOM 658 C C . PRO A 1 85 ? -7.876 -5.557 11.705 1.00 85.06 85 PRO A C 1
ATOM 660 O O . PRO A 1 85 ? -8.710 -4.733 11.320 1.00 85.06 85 PRO A O 1
ATOM 663 N N . GLU A 1 86 ? -6.571 -5.400 11.501 1.00 84.94 86 GLU A N 1
ATOM 664 C CA . GLU A 1 86 ? -6.015 -4.309 10.696 1.00 84.94 86 GLU A CA 1
ATOM 665 C C . GLU A 1 86 ? -6.419 -4.433 9.224 1.00 84.94 86 GLU A C 1
ATOM 667 O O . GLU A 1 86 ? -6.763 -3.434 8.585 1.00 84.94 86 GLU A O 1
ATOM 672 N N . VAL A 1 87 ? -6.467 -5.666 8.708 1.00 85.12 87 VAL A N 1
ATOM 673 C CA . VAL A 1 87 ? -6.938 -5.972 7.356 1.00 85.12 87 VAL A CA 1
ATOM 674 C C . VAL A 1 87 ? -8.162 -6.874 7.435 1.00 85.12 87 VAL A C 1
ATOM 676 O O . VAL A 1 87 ? -8.092 -8.040 7.794 1.00 85.12 87 VAL A O 1
ATOM 679 N N . ASP A 1 88 ? -9.305 -6.331 7.024 1.00 83.69 88 ASP A N 1
ATOM 680 C CA . ASP A 1 88 ? -10.562 -7.083 6.912 1.00 83.69 88 ASP A CA 1
ATOM 681 C C . ASP A 1 88 ? -10.507 -8.123 5.777 1.00 83.69 88 ASP A C 1
ATOM 683 O O . ASP A 1 88 ? -11.077 -9.208 5.867 1.00 83.69 88 ASP A O 1
ATOM 687 N N . ARG A 1 89 ? -9.818 -7.795 4.672 1.00 88.81 89 ARG A N 1
ATOM 688 C CA . ARG A 1 89 ? -9.725 -8.665 3.494 1.00 88.81 89 ARG A CA 1
ATOM 689 C C . ARG A 1 89 ? -8.550 -8.311 2.580 1.00 88.81 89 ARG A C 1
ATOM 691 O O . ARG A 1 89 ? -8.340 -7.142 2.264 1.00 88.81 89 ARG A O 1
ATOM 698 N N . ALA A 1 90 ? -7.896 -9.335 2.029 1.00 91.94 90 ALA A N 1
ATOM 699 C CA . ALA A 1 90 ? -6.968 -9.227 0.901 1.00 91.94 90 ALA A CA 1
ATOM 700 C C . ALA A 1 90 ? -7.562 -9.855 -0.370 1.00 91.94 90 ALA A C 1
ATOM 702 O O . ALA A 1 90 ? -8.348 -10.800 -0.314 1.00 91.94 90 ALA A O 1
ATOM 703 N N . THR A 1 91 ? -7.264 -9.306 -1.551 1.00 93.62 91 THR A N 1
ATOM 704 C CA . THR A 1 91 ? -7.793 -9.818 -2.829 1.00 93.62 91 THR A CA 1
ATOM 705 C C . THR A 1 91 ? -6.928 -9.373 -4.003 1.00 93.62 91 THR A C 1
ATOM 707 O O . THR A 1 91 ? -6.523 -8.214 -4.079 1.00 93.62 91 THR A O 1
ATOM 710 N N . TRP A 1 92 ? -6.724 -10.276 -4.963 1.00 94.00 92 TRP A N 1
ATOM 711 C CA . TRP A 1 92 ? -6.161 -9.948 -6.268 1.00 94.00 92 TRP A CA 1
ATOM 712 C C . TRP A 1 92 ? -7.192 -9.287 -7.182 1.00 94.00 92 TRP A C 1
ATOM 714 O O . TRP A 1 92 ? -8.317 -9.762 -7.340 1.00 94.00 92 TRP A O 1
ATOM 724 N N . PHE A 1 93 ? -6.782 -8.213 -7.851 1.00 95.12 93 PHE A N 1
ATOM 725 C CA . PHE A 1 93 ? -7.594 -7.527 -8.848 1.00 95.12 93 PHE A CA 1
ATOM 726 C C . PHE A 1 93 ? -6.796 -7.311 -10.130 1.00 95.12 93 PHE A C 1
ATOM 728 O O . PHE A 1 93 ? -5.606 -7.008 -10.092 1.00 95.12 93 PHE A O 1
ATOM 735 N N . ASN A 1 94 ? -7.478 -7.361 -11.275 1.00 95.62 94 ASN A N 1
ATOM 736 C CA . ASN A 1 94 ? -6.931 -6.762 -12.490 1.00 95.62 94 ASN A CA 1
ATOM 737 C C . ASN A 1 94 ? -6.849 -5.228 -12.344 1.00 95.62 94 ASN A C 1
ATOM 739 O O . ASN A 1 94 ? -7.595 -4.630 -11.561 1.00 95.62 94 ASN A O 1
ATOM 743 N N . LEU A 1 95 ? -5.979 -4.576 -13.126 1.00 95.56 95 LEU A N 1
ATOM 744 C CA . LEU A 1 95 ? -5.728 -3.129 -13.018 1.00 95.56 95 LEU A CA 1
ATOM 745 C C . LEU A 1 95 ? -7.002 -2.283 -13.164 1.00 95.56 95 LEU A C 1
ATOM 747 O O . LEU A 1 95 ? -7.202 -1.322 -12.423 1.00 95.56 95 LEU A O 1
ATOM 751 N N . GLN A 1 96 ? -7.901 -2.655 -14.079 1.00 94.94 96 GLN A N 1
ATOM 752 C CA . GLN A 1 96 ? -9.162 -1.939 -14.294 1.00 94.94 96 GLN A CA 1
ATOM 753 C C . GLN A 1 96 ? -10.075 -1.972 -13.057 1.00 94.94 96 GLN A C 1
ATOM 755 O O . GLN A 1 96 ? -10.766 -0.999 -12.750 1.00 94.94 96 GLN A O 1
ATOM 760 N N . THR A 1 97 ? -10.112 -3.096 -12.346 1.00 96.69 97 THR A N 1
ATOM 761 C CA . THR A 1 97 ? -10.905 -3.242 -11.122 1.00 96.69 97 THR A CA 1
ATOM 762 C C . THR A 1 97 ? -10.208 -2.575 -9.949 1.00 96.69 97 THR A C 1
ATOM 764 O O . THR A 1 97 ? -10.847 -1.798 -9.245 1.00 96.69 97 THR A O 1
ATOM 767 N N . ALA A 1 98 ? -8.896 -2.768 -9.801 1.00 96.62 98 ALA A N 1
ATOM 768 C CA . ALA A 1 98 ? -8.101 -2.132 -8.756 1.00 96.62 98 ALA A CA 1
ATOM 769 C C . ALA A 1 98 ? -8.267 -0.601 -8.758 1.00 96.62 98 ALA A C 1
ATOM 771 O O . ALA A 1 98 ? -8.514 -0.019 -7.705 1.00 96.62 98 ALA A O 1
ATOM 772 N N . ARG A 1 99 ? -8.266 0.045 -9.935 1.00 95.62 99 ARG A N 1
ATOM 773 C CA . ARG A 1 99 ? -8.486 1.501 -10.081 1.00 95.62 99 ARG A CA 1
ATOM 774 C C . ARG A 1 99 ? -9.813 1.998 -9.506 1.00 95.62 99 ARG A C 1
ATOM 776 O O . ARG A 1 99 ? -9.888 3.138 -9.063 1.00 95.62 99 ARG A O 1
ATOM 783 N N . ARG A 1 100 ? -10.854 1.162 -9.524 1.00 94.81 100 ARG A N 1
ATOM 784 C CA . ARG A 1 100 ? -12.191 1.502 -9.011 1.00 94.81 100 ARG A CA 1
ATOM 785 C C . ARG A 1 100 ? -12.331 1.248 -7.510 1.00 94.81 100 ARG A C 1
ATOM 787 O O . ARG A 1 100 ? -13.189 1.854 -6.881 1.00 94.81 100 ARG A O 1
ATOM 794 N N . MET A 1 101 ? -11.523 0.340 -6.963 1.00 95.50 101 MET A N 1
ATOM 795 C CA . MET A 1 101 ? -11.633 -0.119 -5.575 1.00 95.50 101 MET A CA 1
ATOM 796 C C . MET A 1 101 ? -10.660 0.600 -4.636 1.00 95.50 101 MET A C 1
ATOM 798 O O . MET A 1 101 ? -10.995 0.848 -3.476 1.00 95.50 101 MET A O 1
ATOM 802 N N . ILE A 1 102 ? -9.453 0.904 -5.124 1.00 95.56 102 ILE A N 1
ATOM 803 C CA . ILE A 1 102 ? -8.376 1.491 -4.328 1.00 95.56 102 ILE A CA 1
ATOM 804 C C . ILE A 1 102 ? -8.691 2.936 -3.933 1.00 95.56 102 ILE A C 1
ATOM 806 O O . ILE A 1 102 ? -9.374 3.665 -4.655 1.00 95.56 102 ILE A O 1
ATOM 810 N N . LEU A 1 103 ? -8.143 3.380 -2.801 1.00 94.56 103 LEU A N 1
ATOM 811 C CA . LEU A 1 103 ? -8.114 4.787 -2.419 1.00 94.56 103 LEU A CA 1
ATOM 812 C C . LEU A 1 103 ? -7.666 5.645 -3.602 1.00 94.56 103 LEU A C 1
ATOM 814 O O . LEU A 1 103 ? -6.585 5.439 -4.153 1.00 94.56 103 LEU A O 1
ATOM 818 N N . GLN A 1 104 ? -8.466 6.655 -3.948 1.00 92.62 104 GLN A N 1
ATOM 819 C CA . GLN A 1 104 ? -8.272 7.425 -5.177 1.00 92.62 104 GLN A CA 1
ATOM 820 C C . GLN A 1 104 ? -6.864 8.025 -5.298 1.00 92.62 104 GLN A C 1
ATOM 822 O O . GLN A 1 104 ? -6.275 7.986 -6.373 1.00 92.62 104 GLN A O 1
ATOM 827 N N . ALA A 1 105 ? -6.276 8.495 -4.194 1.00 93.06 105 ALA A N 1
ATOM 828 C CA . ALA A 1 105 ? -4.906 9.008 -4.188 1.00 93.06 105 ALA A CA 1
ATOM 829 C C . ALA A 1 105 ? -3.868 7.952 -4.637 1.00 93.06 105 ALA A C 1
ATOM 831 O O . ALA A 1 105 ? -2.904 8.292 -5.321 1.00 93.06 105 ALA A O 1
ATOM 832 N N . GLN A 1 106 ? -4.082 6.677 -4.291 1.00 95.88 106 GLN A N 1
ATOM 833 C CA . GLN A 1 106 ? -3.206 5.551 -4.634 1.00 95.88 106 GLN A CA 1
ATOM 834 C C . GLN A 1 106 ? -3.425 5.008 -6.053 1.00 9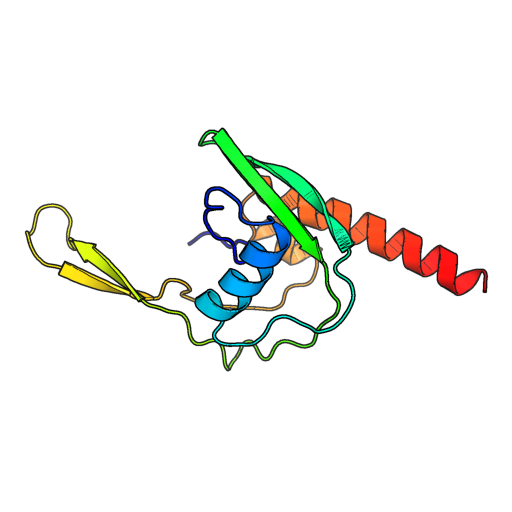5.88 106 GLN A C 1
ATOM 836 O O . GLN A 1 106 ? -2.573 4.267 -6.535 1.00 95.88 106 GLN A O 1
ATOM 841 N N . SER A 1 107 ? -4.492 5.405 -6.759 1.00 96.25 107 SER A N 1
ATOM 842 C CA . SER A 1 107 ? -4.731 4.968 -8.148 1.00 96.25 107 SER A CA 1
ATOM 843 C C . SER A 1 107 ? -3.560 5.296 -9.086 1.00 96.25 107 SER A C 1
ATOM 845 O O . SER A 1 107 ? -3.206 4.474 -9.927 1.00 96.25 107 SER A O 1
ATOM 847 N N . THR A 1 108 ? -2.862 6.412 -8.843 1.00 96.94 108 THR A N 1
ATOM 848 C CA . THR A 1 108 ? -1.635 6.808 -9.555 1.00 96.94 108 THR A CA 1
ATOM 849 C C . THR A 1 108 ? -0.557 5.715 -9.550 1.00 96.94 108 THR A C 1
ATOM 851 O O . THR A 1 108 ? 0.210 5.595 -10.505 1.00 96.94 108 THR A O 1
ATOM 854 N N . PHE A 1 109 ? -0.464 4.901 -8.493 1.00 98.12 109 PHE A N 1
ATOM 855 C CA . PHE A 1 109 ? 0.500 3.799 -8.452 1.00 98.12 109 PHE A CA 1
ATOM 856 C C . PHE A 1 109 ? 0.166 2.701 -9.462 1.00 98.12 109 PHE A C 1
ATOM 858 O O . PHE A 1 109 ? 1.081 2.120 -10.037 1.00 98.12 109 PHE A O 1
ATOM 865 N N . LEU A 1 110 ? -1.119 2.460 -9.733 1.00 97.94 110 LEU A N 1
ATOM 866 C CA . LEU A 1 110 ? -1.553 1.492 -10.741 1.00 97.94 110 LEU A CA 1
ATOM 867 C C . LEU A 1 110 ? -1.206 1.967 -12.155 1.00 97.94 110 LEU A C 1
ATOM 869 O O . LEU A 1 110 ? -0.755 1.168 -12.971 1.00 97.94 110 LEU A O 1
ATOM 873 N N . ASP A 1 111 ? -1.331 3.268 -12.426 1.00 96.94 111 ASP A N 1
ATOM 874 C CA . ASP A 1 111 ? -0.928 3.849 -13.714 1.00 96.94 111 ASP A CA 1
ATOM 875 C C . ASP A 1 111 ? 0.587 3.745 -13.926 1.00 96.94 111 ASP A C 1
ATOM 877 O O . ASP A 1 111 ? 1.060 3.378 -15.003 1.00 96.94 111 ASP A O 1
ATOM 881 N N . ARG A 1 112 ? 1.370 4.001 -12.870 1.00 97.81 112 ARG A N 1
ATOM 882 C CA . ARG A 1 112 ? 2.831 3.840 -12.907 1.00 97.81 112 ARG A CA 1
ATOM 883 C C . ARG A 1 112 ? 3.243 2.376 -13.067 1.00 97.81 112 ARG A C 1
ATOM 885 O O . ARG A 1 112 ? 4.205 2.104 -13.781 1.00 97.81 112 ARG A O 1
ATOM 892 N N . LEU A 1 113 ? 2.516 1.445 -12.448 1.00 97.31 113 LEU A N 1
ATOM 893 C CA . LEU A 1 113 ? 2.729 0.008 -12.619 1.00 97.31 113 LEU A CA 1
ATOM 894 C C . LEU A 1 113 ? 2.489 -0.418 -14.073 1.00 97.31 113 LEU A C 1
ATOM 896 O O . LEU A 1 113 ? 3.349 -1.058 -14.671 1.00 97.31 113 LEU A O 1
ATOM 900 N N . GLU A 1 114 ? 1.365 -0.017 -14.666 1.00 96.75 114 GLU A N 1
ATOM 901 C CA . GLU A 1 114 ? 1.026 -0.329 -16.062 1.00 96.75 114 GLU A CA 1
ATOM 902 C C . GLU A 1 114 ? 2.087 0.200 -17.044 1.00 96.75 114 GLU A C 1
ATOM 904 O O . GLU A 1 114 ? 2.519 -0.510 -17.959 1.00 96.75 114 GLU A O 1
ATOM 909 N N . ALA A 1 115 ? 2.580 1.421 -16.813 1.00 95.81 115 ALA A N 1
ATOM 910 C CA . ALA A 1 115 ? 3.657 2.013 -17.604 1.00 95.81 115 ALA A CA 1
ATOM 911 C C . ALA A 1 115 ? 4.997 1.267 -17.448 1.00 95.81 115 ALA A C 1
ATOM 913 O O . ALA A 1 115 ? 5.730 1.090 -18.431 1.00 95.81 115 ALA A O 1
ATOM 914 N N . ALA A 1 116 ? 5.320 0.813 -16.231 1.00 93.50 116 ALA A N 1
ATOM 915 C CA . ALA A 1 116 ? 6.528 0.039 -15.957 1.00 93.50 116 ALA A CA 1
ATOM 916 C C . ALA A 1 116 ? 6.494 -1.326 -16.664 1.00 93.50 116 ALA A C 1
ATOM 918 O O . ALA A 1 116 ? 7.462 -1.680 -17.338 1.00 93.50 116 ALA A O 1
ATOM 919 N N . LEU A 1 117 ? 5.366 -2.040 -16.596 1.00 91.75 117 LEU A N 1
ATOM 920 C CA . LEU A 1 117 ? 5.175 -3.330 -17.270 1.00 91.75 117 LEU A CA 1
ATOM 921 C C . LEU A 1 117 ? 5.274 -3.192 -18.793 1.00 91.75 117 LEU A C 1
ATOM 923 O O . LEU A 1 117 ? 6.051 -3.896 -19.431 1.00 91.75 117 LEU A O 1
ATOM 927 N N . SER A 1 118 ? 4.610 -2.181 -19.362 1.00 90.19 118 SER A N 1
ATOM 928 C CA . SER A 1 118 ? 4.689 -1.886 -20.802 1.00 90.19 118 SER A CA 1
ATOM 929 C C . SER A 1 118 ? 6.122 -1.610 -21.275 1.00 90.19 118 SER A C 1
ATOM 931 O O . SER A 1 118 ? 6.473 -1.844 -22.432 1.00 90.19 118 SER A O 1
ATOM 933 N N . THR A 1 119 ? 6.965 -1.058 -20.400 1.00 84.88 119 THR A N 1
ATOM 934 C CA . THR A 1 119 ? 8.374 -0.789 -20.707 1.00 84.88 119 THR A CA 1
ATOM 935 C C . THR A 1 119 ? 9.214 -2.059 -20.638 1.00 84.88 119 THR A C 1
ATOM 937 O O . THR A 1 119 ? 10.046 -2.276 -21.518 1.00 84.88 119 THR A O 1
ATOM 940 N N . GLN A 1 120 ? 8.966 -2.914 -19.645 1.00 80.31 120 GLN A N 1
ATOM 941 C CA . GLN A 1 120 ? 9.639 -4.206 -19.511 1.00 80.31 120 GLN A CA 1
ATOM 942 C C . GLN A 1 120 ? 9.330 -5.134 -20.692 1.00 80.31 120 GLN A C 1
ATOM 944 O O . GLN A 1 120 ? 10.247 -5.768 -21.214 1.00 80.31 120 GLN A O 1
ATOM 949 N N . ASP A 1 121 ? 8.086 -5.157 -21.173 1.00 80.81 121 ASP A N 1
ATO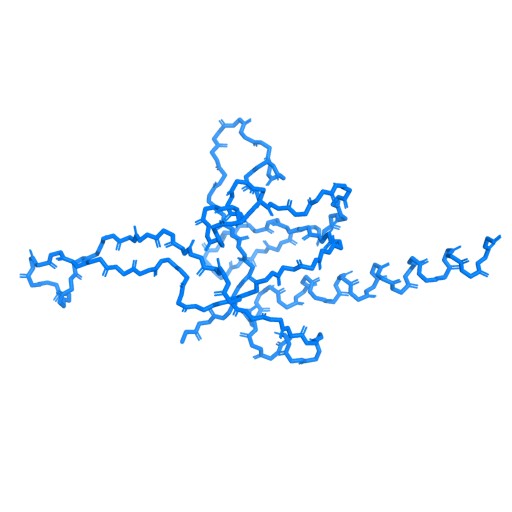M 950 C CA . ASP A 1 121 ? 7.694 -5.966 -22.334 1.00 80.81 121 ASP A CA 1
ATOM 951 C C . ASP A 1 121 ? 8.452 -5.548 -23.601 1.00 80.81 121 ASP A C 1
ATOM 953 O O . ASP A 1 121 ? 8.974 -6.393 -24.330 1.00 80.81 121 ASP A O 1
ATOM 957 N N . ARG A 1 122 ? 8.606 -4.236 -23.831 1.00 78.44 122 ARG A N 1
ATOM 958 C CA . ARG A 1 122 ? 9.403 -3.707 -24.953 1.00 78.44 122 ARG A CA 1
ATOM 959 C C . ARG A 1 122 ? 10.879 -4.093 -24.861 1.00 78.44 122 ARG A C 1
ATOM 961 O O . ARG A 1 122 ? 11.493 -4.398 -25.881 1.00 78.44 122 ARG A O 1
ATOM 968 N N . GLN A 1 123 ? 11.448 -4.076 -23.656 1.00 73.81 123 GLN A N 1
ATOM 969 C CA . GLN A 1 123 ? 12.840 -4.474 -23.428 1.00 73.81 123 GLN A CA 1
ATOM 970 C C . GLN A 1 123 ? 13.044 -5.973 -23.682 1.00 73.81 123 GLN A C 1
ATOM 972 O O . GLN A 1 123 ? 14.014 -6.350 -24.336 1.00 73.81 123 GLN A O 1
ATOM 977 N N . ARG A 1 124 ? 12.102 -6.817 -23.238 1.00 74.12 124 ARG A N 1
ATOM 978 C CA . ARG A 1 124 ? 12.137 -8.270 -23.474 1.00 74.12 124 ARG A CA 1
ATOM 979 C C . ARG A 1 124 ? 11.973 -8.639 -24.946 1.00 74.12 124 ARG A C 1
ATOM 981 O O . ARG A 1 124 ? 12.653 -9.540 -25.401 1.00 74.12 124 ARG A O 1
ATOM 988 N N . ALA A 1 125 ? 11.118 -7.938 -25.690 1.00 72.44 125 ALA A N 1
ATOM 989 C CA . ALA A 1 125 ? 10.919 -8.184 -27.122 1.00 72.44 125 ALA A CA 1
ATOM 990 C C . ALA A 1 125 ? 12.101 -7.732 -28.008 1.00 72.44 125 ALA A C 1
ATOM 992 O O . ALA A 1 125 ? 12.129 -8.051 -29.193 1.00 72.44 125 ALA A O 1
ATOM 993 N N . SER A 1 126 ? 13.048 -6.971 -27.448 1.00 68.81 126 SER A N 1
ATOM 994 C CA . SER A 1 126 ? 14.235 -6.458 -28.149 1.00 68.81 126 SER A CA 1
ATOM 995 C C . SER A 1 126 ? 15.524 -7.225 -27.809 1.00 68.81 126 SER A C 1
ATOM 997 O O . SER A 1 126 ? 16.593 -6.815 -28.262 1.00 68.81 126 SER A O 1
ATOM 999 N N . SER A 1 127 ? 15.435 -8.280 -26.988 1.00 54.75 127 SER A N 1
ATOM 1000 C CA . SER A 1 127 ? 16.545 -9.159 -26.573 1.00 54.75 127 SER A CA 1
ATOM 1001 C C . SER A 1 127 ? 16.389 -10.543 -27.192 1.00 54.75 127 SER A C 1
ATOM 1003 O O . SER A 1 127 ? 17.430 -11.148 -27.521 1.00 54.75 127 SER A O 1
#

Secondary structure (DSSP, 8-state):
--B-----PPPTT--HHHHHHHHHHHHHSSPPPSSPPEEEEEEE-TTS-EEEEEE------GGG----EEEEESSTTS--EEEEES-S------HHHHHHHB-GGGHHHHHHHHHHHHHHHHHHTT-

Radius of gyration: 16.72 Å; chains: 1; bounding box: 35×33×56 Å